Protein AF-A0A2X1K312-F1 (afdb_monomer_lite)

pLDDT: mean 86.22, std 13.07, range [43.19, 96.75]

Secondary structure (DSSP, 8-state):
--GGGGGGG---TTPEEE--TTSSPPEEEEEETTEEEEE---------

Sequence (48 aa):
MAPSNRKQAELPASAEFINNPVGTACGFAVQLNRCLMFFTPAYRQNLR

InterPro domains:
  IPR036425 MoaB/Mog-like domain superfamily [G3DSA:3.40.980.10] (1-48)

Foldseek 3Di:
DDPVLVCLPDDDPQWAWADDPPDSRTKIWHQDPNDIDIGGDDDDDPPD

Structure (mmCIF, N/CA/C/O backbone):
data_AF-A0A2X1K312-F1
#
_entry.id   AF-A0A2X1K312-F1
#
loop_
_atom_site.group_PDB
_atom_site.id
_atom_site.type_symbol
_atom_site.label_atom_id
_atom_site.label_alt_id
_atom_site.label_comp_id
_atom_site.label_asym_id
_atom_site.label_entity_id
_atom_site.label_seq_id
_atom_site.pdbx_PDB_ins_code
_atom_site.Cartn_x
_atom_site.Cartn_y
_atom_site.Cartn_z
_atom_site.occupancy
_atom_site.B_iso_or_equiv
_atom_site.auth_seq_id
_atom_site.auth_comp_id
_atom_site.auth_asym_id
_atom_site.auth_atom_id
_atom_site.pdbx_PDB_model_num
ATOM 1 N N . MET A 1 1 ? 3.718 -5.799 -18.910 1.00 66.44 1 MET A N 1
ATOM 2 C CA . MET A 1 1 ? 3.846 -5.760 -17.435 1.00 66.44 1 MET A CA 1
ATOM 3 C C . MET A 1 1 ? 4.197 -7.160 -16.959 1.00 66.44 1 MET A C 1
ATOM 5 O O . MET A 1 1 ? 3.590 -8.103 -17.451 1.00 66.44 1 MET A O 1
ATOM 9 N N . ALA A 1 2 ? 5.206 -7.325 -16.101 1.00 87.75 2 ALA A N 1
ATOM 10 C CA . ALA A 1 2 ? 5.598 -8.659 -15.641 1.00 87.75 2 ALA A CA 1
ATOM 11 C C . ALA A 1 2 ? 4.511 -9.257 -14.721 1.00 87.75 2 ALA A C 1
ATOM 13 O O . ALA A 1 2 ? 3.910 -8.504 -13.950 1.00 87.75 2 ALA A O 1
ATOM 14 N N . PRO A 1 3 ? 4.261 -10.584 -14.740 1.00 90.50 3 PRO A N 1
ATOM 15 C CA . PRO A 1 3 ? 3.286 -11.224 -13.847 1.00 90.50 3 PRO A CA 1
ATOM 16 C C . PRO A 1 3 ? 3.542 -10.955 -12.359 1.00 90.50 3 PRO A C 1
ATOM 18 O O . PRO A 1 3 ? 2.599 -10.912 -11.569 1.00 90.50 3 PRO A O 1
ATOM 21 N N . SER A 1 4 ? 4.807 -10.732 -11.994 1.00 88.44 4 SER A N 1
ATOM 22 C CA . SER A 1 4 ? 5.257 -10.363 -10.651 1.00 88.44 4 SER A CA 1
ATOM 23 C C . SER A 1 4 ? 4.782 -8.981 -10.191 1.00 88.44 4 SER A C 1
ATOM 25 O O . SER A 1 4 ? 4.752 -8.741 -8.987 1.00 88.44 4 SER A O 1
ATOM 27 N N . ASN A 1 5 ? 4.379 -8.086 -11.101 1.00 88.88 5 ASN A N 1
ATOM 28 C CA . ASN A 1 5 ? 3.888 -6.750 -10.753 1.00 88.88 5 ASN A CA 1
ATOM 29 C C . ASN A 1 5 ? 2.429 -6.764 -10.284 1.00 88.88 5 ASN A C 1
ATOM 31 O O . ASN A 1 5 ? 1.983 -5.775 -9.714 1.00 88.88 5 ASN A O 1
ATOM 35 N N . ARG A 1 6 ? 1.684 -7.863 -10.482 1.00 89.38 6 ARG A N 1
ATOM 36 C CA . ARG A 1 6 ? 0.273 -7.953 -10.057 1.00 89.38 6 ARG A CA 1
ATOM 37 C C . ARG A 1 6 ? 0.096 -7.699 -8.560 1.00 89.38 6 ARG A C 1
ATOM 39 O O . ARG A 1 6 ? -0.809 -6.968 -8.183 1.00 89.38 6 ARG A O 1
ATOM 46 N N . LYS A 1 7 ? 1.036 -8.177 -7.738 1.00 88.81 7 LYS A N 1
ATOM 47 C CA . LYS A 1 7 ? 1.028 -7.951 -6.285 1.00 88.81 7 LYS A CA 1
ATOM 48 C C . LYS A 1 7 ? 1.146 -6.477 -5.872 1.00 88.81 7 LYS A C 1
ATOM 50 O O . LYS A 1 7 ? 0.865 -6.146 -4.734 1.00 88.81 7 LYS A O 1
ATOM 55 N N . GLN A 1 8 ? 1.588 -5.583 -6.766 1.00 86.75 8 GLN A N 1
ATOM 56 C CA . GLN A 1 8 ? 1.675 -4.142 -6.479 1.00 86.75 8 GLN A CA 1
ATOM 57 C C . GLN A 1 8 ? 0.298 -3.460 -6.445 1.00 86.75 8 GLN A C 1
ATOM 59 O O . GLN A 1 8 ? 0.217 -2.309 -6.029 1.00 86.75 8 GLN A O 1
ATOM 64 N N . ALA A 1 9 ? -0.755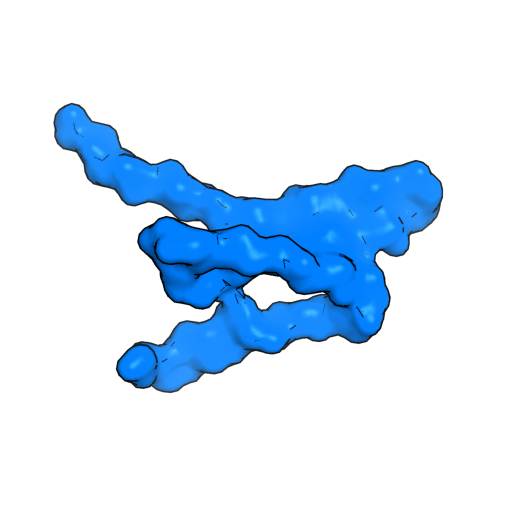 -4.146 -6.904 1.00 88.25 9 ALA A N 1
ATOM 65 C CA . ALA A 1 9 ? -2.141 -3.683 -6.857 1.00 88.25 9 ALA A CA 1
ATOM 66 C C . ALA A 1 9 ? -2.946 -4.324 -5.709 1.00 88.25 9 ALA A C 1
ATOM 68 O O . ALA A 1 9 ? -4.134 -4.048 -5.564 1.00 88.25 9 ALA A O 1
ATOM 69 N N . GLU A 1 10 ? -2.323 -5.188 -4.904 1.00 92.38 10 GLU A N 1
ATOM 70 C CA . GLU A 1 10 ? -2.950 -5.784 -3.725 1.00 92.38 10 GLU A CA 1
ATOM 71 C C . GLU A 1 10 ? -2.820 -4.808 -2.550 1.00 92.38 10 GLU A C 1
ATOM 73 O O . GLU A 1 10 ? -1.717 -4.537 -2.074 1.00 92.38 10 GLU A O 1
ATOM 78 N N . LEU A 1 11 ? -3.951 -4.259 -2.101 1.00 92.25 11 LEU A N 1
ATOM 79 C CA . LEU A 1 11 ? -4.016 -3.275 -1.020 1.00 92.25 11 LEU A CA 1
ATOM 80 C C . LEU A 1 11 ? -4.842 -3.815 0.154 1.00 92.25 11 LEU A C 1
ATOM 82 O O . LEU A 1 11 ? -5.794 -4.570 -0.066 1.00 92.25 11 LEU A O 1
ATOM 86 N N . PRO A 1 12 ? -4.531 -3.416 1.401 1.00 92.75 12 PRO A N 1
ATOM 87 C CA . PRO A 1 12 ? -5.408 -3.688 2.533 1.00 92.75 12 PRO A CA 1
ATOM 88 C C . PRO A 1 12 ? -6.805 -3.096 2.302 1.00 92.75 12 PRO A C 1
ATOM 90 O O . PRO A 1 12 ? -6.932 -1.995 1.774 1.00 92.75 12 PRO A O 1
ATOM 93 N N . ALA A 1 13 ? -7.856 -3.784 2.753 1.00 92.44 13 ALA A N 1
ATOM 94 C CA . ALA A 1 13 ? -9.241 -3.360 2.514 1.00 92.44 13 ALA A CA 1
ATOM 95 C C . ALA A 1 13 ? -9.583 -1.968 3.084 1.00 92.44 13 ALA A C 1
ATOM 97 O O . ALA A 1 13 ? -10.451 -1.282 2.556 1.00 92.44 13 ALA A O 1
ATOM 98 N N . SER A 1 14 ? -8.910 -1.553 4.160 1.00 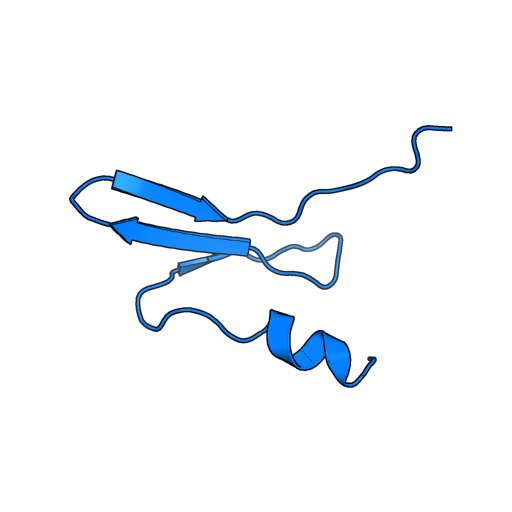91.94 14 SER A N 1
ATOM 99 C CA . SER A 1 14 ? -9.087 -0.246 4.807 1.00 91.94 14 SER A CA 1
ATOM 100 C C . SER A 1 14 ? -8.084 0.814 4.342 1.00 91.94 14 SER A C 1
ATOM 102 O O . SER A 1 14 ? -8.010 1.882 4.949 1.00 91.94 14 SER A O 1
ATOM 104 N N . ALA A 1 15 ? -7.274 0.513 3.326 1.00 95.19 15 ALA A N 1
ATOM 105 C CA . ALA A 1 15 ? -6.251 1.426 2.852 1.00 95.19 15 ALA A CA 1
ATOM 106 C C . ALA A 1 15 ? -6.815 2.472 1.886 1.00 95.19 15 ALA A C 1
ATOM 108 O O . ALA A 1 15 ? -7.610 2.162 0.999 1.00 95.19 15 ALA A O 1
ATOM 109 N N . GLU A 1 16 ? -6.333 3.704 2.015 1.00 95.44 16 GLU A N 1
ATOM 110 C CA . GLU A 1 16 ? -6.539 4.751 1.022 1.00 95.44 16 GLU A CA 1
ATOM 111 C C . GLU A 1 16 ? -5.460 4.653 -0.060 1.00 95.44 16 GLU A C 1
ATOM 113 O O . GLU A 1 16 ? -4.266 4.582 0.241 1.00 95.44 16 GLU A O 1
ATOM 118 N N . PHE A 1 17 ? -5.875 4.636 -1.326 1.00 94.12 17 PHE A N 1
ATOM 119 C CA . PHE A 1 17 ? -4.971 4.549 -2.469 1.00 94.12 17 PHE A CA 1
ATOM 120 C C . PHE A 1 17 ? -4.250 5.876 -2.723 1.00 94.12 17 PHE A C 1
ATOM 122 O O . PHE A 1 17 ? -4.884 6.922 -2.842 1.00 94.12 17 PHE A O 1
ATOM 129 N N . ILE A 1 18 ? -2.930 5.820 -2.910 1.00 92.81 18 ILE A N 1
ATOM 130 C CA . ILE A 1 18 ? -2.107 6.973 -3.279 1.00 92.81 18 ILE A CA 1
ATOM 131 C C . ILE A 1 18 ? -1.469 6.700 -4.642 1.00 92.81 18 ILE A C 1
ATOM 133 O O . ILE A 1 18 ? -0.603 5.833 -4.797 1.00 92.81 18 ILE A O 1
ATOM 137 N N . ASN A 1 19 ? -1.886 7.473 -5.645 1.00 90.06 19 ASN A N 1
ATOM 138 C CA . ASN A 1 19 ? -1.358 7.345 -6.997 1.00 90.06 19 ASN A CA 1
ATOM 139 C C . ASN A 1 19 ? 0.129 7.741 -7.062 1.00 90.06 19 ASN A C 1
ATOM 141 O O . ASN A 1 19 ? 0.528 8.770 -6.518 1.00 90.06 19 ASN A O 1
ATOM 145 N N . ASN A 1 20 ? 0.932 6.960 -7.787 1.00 88.56 20 ASN A N 1
ATOM 146 C CA . ASN A 1 20 ? 2.318 7.293 -8.103 1.00 88.56 20 ASN A CA 1
ATOM 147 C C . ASN A 1 20 ? 2.451 7.544 -9.614 1.00 88.56 20 ASN A C 1
ATOM 149 O O . ASN A 1 20 ? 2.596 6.586 -10.371 1.00 88.56 20 ASN A O 1
ATOM 153 N N . PRO A 1 21 ? 2.441 8.803 -10.081 1.00 85.31 21 PRO A N 1
ATOM 154 C CA . PRO A 1 21 ? 2.520 9.095 -11.512 1.00 85.31 21 PRO A CA 1
ATOM 155 C C . PRO A 1 21 ? 3.902 8.806 -12.127 1.00 85.31 21 PRO A C 1
ATOM 157 O O . PRO A 1 21 ? 4.032 8.795 -13.346 1.00 85.31 21 PRO A O 1
ATOM 160 N N . VAL A 1 22 ? 4.940 8.587 -11.309 1.00 85.38 22 VAL A N 1
ATOM 161 C CA . VAL A 1 22 ? 6.339 8.447 -11.757 1.00 85.38 22 VAL A CA 1
ATOM 162 C C . VAL A 1 22 ? 6.740 6.982 -11.985 1.00 85.38 22 VAL A C 1
ATOM 164 O O . VAL A 1 22 ? 7.733 6.709 -12.657 1.00 85.38 22 VAL A O 1
ATOM 167 N N . GLY A 1 23 ? 5.996 6.012 -11.448 1.00 82.94 23 GLY A N 1
ATOM 168 C CA . GLY A 1 23 ? 6.364 4.596 -11.508 1.00 82.94 23 GLY A CA 1
ATOM 169 C C . GLY A 1 23 ? 5.173 3.650 -11.393 1.00 82.94 23 GLY A C 1
ATOM 170 O O . GLY A 1 23 ? 4.032 4.076 -11.290 1.00 82.94 23 GLY A O 1
ATOM 171 N N . THR A 1 24 ? 5.431 2.339 -11.418 1.00 83.69 24 THR A N 1
ATOM 172 C CA . THR A 1 24 ? 4.350 1.334 -11.429 1.00 83.69 24 THR A CA 1
ATOM 173 C C . THR A 1 24 ? 3.870 0.915 -10.041 1.00 83.69 24 THR A C 1
ATOM 175 O O . THR A 1 24 ? 2.751 0.432 -9.912 1.00 83.69 24 THR A O 1
ATOM 178 N N . ALA A 1 25 ? 4.704 1.059 -9.007 1.00 87.88 25 ALA A N 1
ATOM 179 C CA . ALA A 1 25 ? 4.298 0.778 -7.634 1.00 87.88 25 ALA A CA 1
ATOM 180 C C . ALA A 1 25 ? 3.514 1.978 -7.092 1.00 87.88 25 ALA A C 1
ATOM 182 O O . ALA A 1 25 ? 4.047 3.089 -7.075 1.00 87.88 25 ALA A O 1
ATOM 183 N N . CYS A 1 26 ? 2.272 1.751 -6.669 1.00 90.38 26 CYS A N 1
ATOM 184 C CA . CYS A 1 26 ? 1.456 2.749 -5.985 1.00 90.38 26 CYS A CA 1
ATOM 185 C C . CYS A 1 26 ? 1.817 2.835 -4.495 1.00 90.38 26 CYS A C 1
ATOM 187 O O . CYS A 1 26 ? 2.482 1.947 -3.954 1.00 90.38 26 CYS A O 1
ATOM 189 N N . GLY A 1 27 ? 1.413 3.926 -3.850 1.00 93.31 27 GLY A N 1
ATOM 190 C CA . GLY A 1 27 ? 1.437 4.036 -2.397 1.00 93.31 27 GLY A CA 1
ATOM 191 C C . GLY A 1 27 ? 0.052 3.807 -1.801 1.00 93.31 27 GLY A C 1
ATOM 192 O O . GLY A 1 27 ? -0.950 3.772 -2.516 1.00 93.31 27 GLY A O 1
ATOM 193 N N . PHE A 1 28 ? -0.012 3.696 -0.480 1.00 96.06 28 PHE A N 1
ATOM 194 C CA . PHE A 1 28 ? -1.275 3.680 0.250 1.00 96.06 28 PHE A CA 1
ATOM 195 C C . PHE A 1 28 ? -1.107 4.179 1.688 1.00 96.06 28 PHE A C 1
ATOM 197 O O . PHE A 1 28 ? 0.003 4.180 2.230 1.00 96.06 28 PHE A O 1
ATOM 204 N N .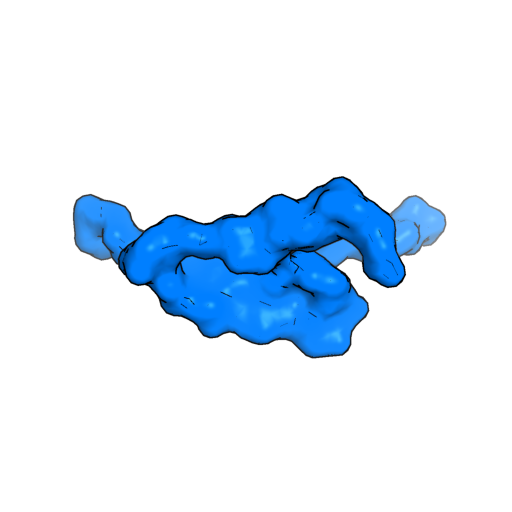 ALA A 1 29 ? -2.207 4.595 2.310 1.00 96.50 29 ALA A N 1
ATOM 205 C CA . ALA A 1 29 ? -2.249 4.981 3.717 1.00 96.50 29 ALA A CA 1
ATOM 206 C C . ALA A 1 29 ? -3.224 4.101 4.507 1.00 96.50 29 ALA A C 1
ATOM 208 O O . ALA A 1 29 ? -4.256 3.691 3.984 1.00 96.50 29 ALA A O 1
ATOM 209 N N . VAL A 1 30 ? -2.901 3.805 5.768 1.00 96.75 30 VAL A N 1
ATOM 210 C CA . VAL A 1 30 ? -3.770 3.039 6.677 1.00 96.75 30 VAL A CA 1
ATOM 211 C C . VAL A 1 30 ? -3.839 3.735 8.026 1.00 96.75 30 VAL A C 1
ATOM 213 O O . VAL A 1 30 ? -2.818 4.139 8.584 1.00 96.75 30 VAL A O 1
ATOM 216 N N . GLN A 1 31 ? -5.047 3.816 8.578 1.00 96.50 31 GLN A N 1
ATOM 217 C CA . GLN A 1 31 ? -5.265 4.219 9.958 1.00 96.50 31 GLN A CA 1
ATOM 218 C C . GLN A 1 31 ? -5.172 2.993 10.878 1.00 96.50 31 GLN A C 1
ATOM 220 O O . GLN A 1 31 ? -6.004 2.090 10.801 1.00 96.50 31 GLN A O 1
ATOM 225 N N . LEU A 1 32 ? -4.191 2.966 11.782 1.00 95.12 32 LEU A N 1
ATOM 226 C CA . LEU A 1 32 ? -4.013 1.900 12.772 1.00 95.12 32 LEU A CA 1
ATOM 227 C C . LEU A 1 32 ? -3.845 2.498 14.171 1.00 95.12 32 LEU A C 1
ATOM 229 O O . LEU A 1 32 ? -2.942 3.293 14.401 1.00 95.12 32 LEU A O 1
ATOM 233 N N . ASN A 1 33 ? -4.692 2.103 15.127 1.00 92.12 33 ASN A N 1
ATOM 234 C CA . ASN A 1 33 ? -4.587 2.501 16.541 1.00 92.12 33 ASN A CA 1
ATOM 235 C C . ASN A 1 33 ? -4.434 4.020 16.776 1.00 92.12 33 ASN A C 1
ATOM 237 O O . ASN A 1 33 ? -3.672 4.443 17.640 1.00 92.12 33 ASN A O 1
ATOM 241 N N . ARG A 1 34 ? -5.184 4.840 16.023 1.00 94.62 34 ARG A N 1
ATOM 242 C CA . ARG A 1 34 ? -5.100 6.321 16.003 1.00 94.62 34 ARG A CA 1
ATOM 243 C C . ARG A 1 34 ? -3.833 6.910 15.356 1.00 94.62 34 ARG A C 1
ATOM 245 O O . ARG A 1 34 ? -3.670 8.123 15.383 1.00 94.62 34 ARG A O 1
ATOM 252 N N . CYS A 1 35 ? -3.011 6.100 14.698 1.00 96.31 35 CYS A N 1
ATOM 253 C CA . CYS A 1 35 ? -1.892 6.555 13.877 1.00 96.31 35 CYS A CA 1
ATOM 254 C C . CYS A 1 35 ? -2.215 6.416 12.387 1.00 96.31 35 CYS A C 1
ATOM 256 O O . CYS A 1 35 ? -2.682 5.364 11.951 1.00 96.31 35 CYS A O 1
ATOM 258 N N . LEU A 1 36 ? -1.913 7.456 11.609 1.00 96.38 36 LEU A N 1
ATOM 259 C CA . LEU A 1 36 ? -1.936 7.394 10.151 1.00 96.38 36 LEU A CA 1
ATOM 260 C C . LEU A 1 36 ? -0.554 6.959 9.656 1.00 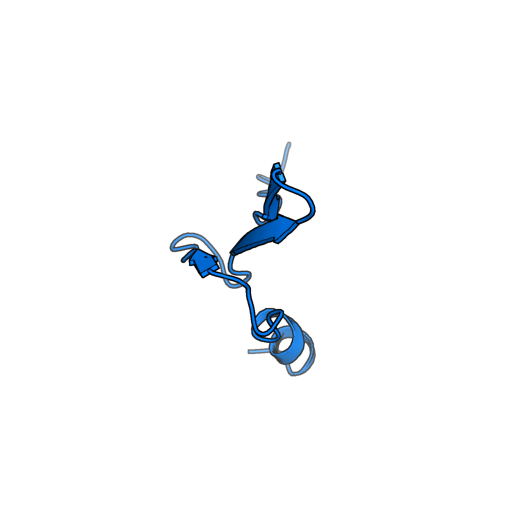96.38 36 LEU A C 1
ATOM 262 O O . LEU A 1 36 ? 0.445 7.623 9.930 1.00 96.38 36 LEU A O 1
ATOM 266 N N . MET A 1 37 ? -0.495 5.825 8.963 1.00 96.56 37 MET A N 1
ATOM 267 C CA . MET A 1 37 ? 0.739 5.258 8.422 1.00 96.56 37 MET A CA 1
ATOM 268 C C . MET A 1 37 ? 0.742 5.378 6.903 1.00 96.56 37 MET A C 1
ATOM 270 O O . MET A 1 37 ? -0.238 5.011 6.258 1.00 96.56 37 MET A O 1
ATOM 274 N N . PHE A 1 38 ? 1.856 5.844 6.340 1.00 94.50 38 PHE A N 1
ATOM 275 C CA . PHE A 1 38 ? 2.038 6.002 4.899 1.00 94.50 38 PHE A CA 1
ATOM 276 C C . PHE A 1 38 ? 3.037 4.979 4.369 1.00 94.50 38 PHE A C 1
ATOM 278 O O . PHE A 1 38 ? 4.146 4.849 4.887 1.00 94.50 38 PHE A O 1
ATOM 285 N N . PHE A 1 39 ? 2.656 4.299 3.294 1.00 92.94 39 PHE A N 1
ATOM 286 C CA . PHE A 1 39 ? 3.495 3.357 2.571 1.00 92.94 39 PHE A CA 1
ATOM 287 C C . PHE A 1 39 ? 3.677 3.886 1.155 1.00 92.94 39 PHE A C 1
ATOM 289 O O . PHE A 1 39 ? 2.807 3.730 0.304 1.00 92.94 39 PHE A O 1
ATOM 296 N N . THR A 1 40 ? 4.800 4.554 0.904 1.00 91.25 40 THR A N 1
ATOM 297 C CA . THR A 1 40 ? 5.133 5.109 -0.412 1.00 91.25 40 THR A CA 1
ATOM 298 C C . THR A 1 40 ? 6.276 4.322 -1.054 1.00 91.25 40 THR A C 1
ATOM 300 O O . THR A 1 40 ? 7.187 3.888 -0.343 1.00 91.25 40 THR A O 1
ATOM 303 N N . PRO A 1 41 ? 6.287 4.153 -2.386 1.00 86.94 41 PRO A N 1
ATOM 304 C CA . PRO A 1 41 ? 7.393 3.509 -3.083 1.00 86.94 41 PRO A CA 1
ATOM 305 C C . PRO A 1 41 ? 8.711 4.225 -2.789 1.00 86.94 41 PRO A C 1
ATOM 307 O O . PRO A 1 41 ? 8.797 5.449 -2.894 1.00 86.94 41 PRO A O 1
ATOM 310 N N . ALA A 1 42 ? 9.762 3.468 -2.481 1.00 80.25 42 ALA A N 1
ATOM 311 C CA . ALA A 1 42 ? 11.101 4.032 -2.442 1.00 80.25 42 ALA A CA 1
ATOM 312 C C . ALA A 1 42 ? 11.526 4.381 -3.874 1.00 80.25 42 ALA A C 1
ATOM 314 O O . ALA A 1 42 ? 11.683 3.501 -4.724 1.00 80.25 42 ALA A O 1
ATOM 315 N N . TYR A 1 43 ? 11.718 5.667 -4.148 1.00 71.44 43 TYR A N 1
ATOM 316 C CA . TYR A 1 43 ? 12.297 6.102 -5.408 1.00 71.44 43 TYR A CA 1
ATOM 317 C C . TYR A 1 43 ? 13.818 5.971 -5.328 1.00 71.44 43 TYR A C 1
ATOM 319 O O . TYR A 1 43 ? 14.484 6.672 -4.570 1.00 71.44 43 TYR A O 1
ATOM 327 N N . ARG A 1 44 ? 14.382 5.046 -6.104 1.00 60.19 44 ARG A N 1
ATOM 328 C CA . ARG A 1 44 ? 15.827 4.966 -6.328 1.00 60.19 44 ARG A CA 1
ATOM 329 C C . ARG A 1 44 ? 16.110 5.690 -7.638 1.00 60.19 44 ARG A C 1
ATOM 331 O O . ARG A 1 44 ? 16.018 5.077 -8.699 1.00 60.19 44 ARG A O 1
ATOM 338 N N . GLN A 1 45 ? 16.471 6.974 -7.586 1.00 56.59 45 GLN A N 1
ATOM 339 C CA . GLN A 1 45 ? 17.334 7.468 -8.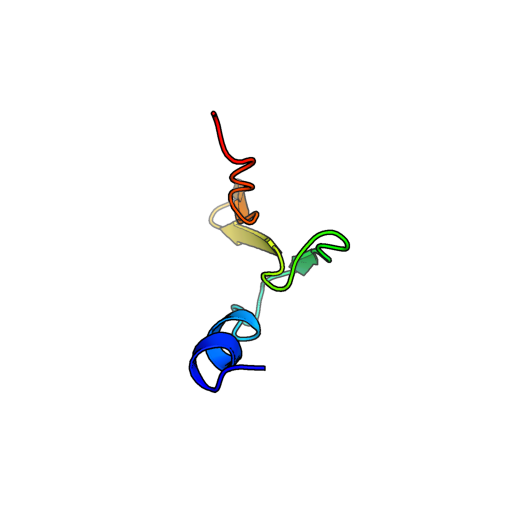660 1.00 56.59 45 GLN A CA 1
ATOM 340 C C . GLN A 1 45 ? 18.621 6.663 -8.577 1.00 56.59 45 GLN A C 1
ATOM 342 O O . GLN A 1 45 ? 19.095 6.363 -7.480 1.00 56.59 45 GLN A O 1
ATOM 347 N N . ASN A 1 46 ? 19.148 6.255 -9.726 1.00 52.28 46 ASN A N 1
ATOM 348 C CA . ASN A 1 46 ? 20.505 5.745 -9.782 1.00 52.28 46 ASN A CA 1
ATOM 349 C C . ASN A 1 46 ? 21.413 6.812 -9.148 1.00 52.28 46 ASN A C 1
ATOM 351 O O . ASN A 1 46 ? 21.696 7.813 -9.798 1.00 52.28 46 ASN A O 1
ATOM 355 N N . LEU A 1 47 ? 21.836 6.618 -7.893 1.00 49.84 47 LEU A N 1
ATOM 356 C CA . LEU A 1 47 ? 23.051 7.245 -7.391 1.00 49.84 47 LEU A CA 1
ATOM 357 C C . LEU A 1 47 ? 24.175 6.600 -8.209 1.00 49.84 47 LEU A C 1
ATOM 359 O O . LEU A 1 47 ? 24.590 5.472 -7.936 1.00 49.84 47 LEU A O 1
ATOM 363 N N . ARG A 1 48 ? 24.538 7.269 -9.298 1.00 43.19 48 ARG A N 1
ATOM 364 C CA . ARG A 1 48 ? 25.874 7.211 -9.8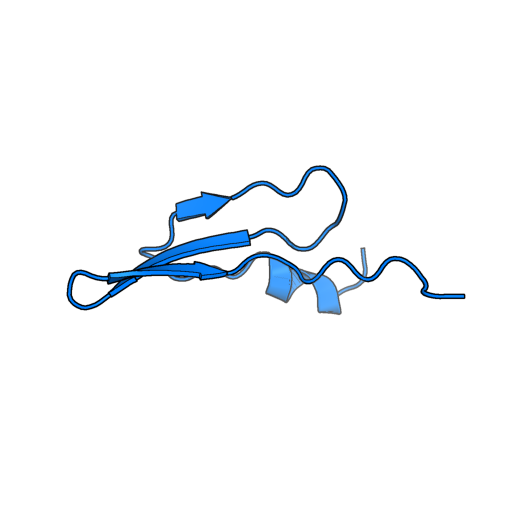71 1.00 43.19 48 ARG A CA 1
ATOM 365 C C . ARG A 1 48 ? 26.626 8.422 -9.358 1.00 43.19 48 ARG A C 1
ATOM 367 O O . ARG A 1 48 ? 25.985 9.493 -9.293 1.00 43.19 48 ARG A O 1
#

Organism: Escherichia coli (NCBI:txid562)

Radius of gyration: 12.75 Å; chains: 1; bounding box: 35×20×34 Å